Protein AF-A0A937WJ89-F1 (afdb_monomer_lite)

Structure (mmCIF, N/CA/C/O backbone):
data_AF-A0A937WJ89-F1
#
_entry.id   AF-A0A937WJ89-F1
#
loop_
_atom_site.group_PDB
_atom_site.id
_atom_site.type_symbol
_atom_site.label_atom_id
_atom_site.label_alt_id
_atom_site.label_comp_id
_atom_site.label_asym_id
_atom_site.label_entity_id
_atom_site.label_seq_id
_atom_site.pdbx_PDB_ins_code
_atom_site.Cartn_x
_atom_site.Cartn_y
_atom_site.Cartn_z
_atom_site.occupancy
_atom_site.B_iso_or_equiv
_atom_site.auth_seq_id
_atom_site.auth_comp_id
_atom_site.auth_asym_id
_atom_site.auth_atom_id
_atom_site.pdbx_PDB_model_num
ATOM 1 N N . MET A 1 1 ? 12.927 -25.939 -35.988 1.00 43.25 1 MET A N 1
ATOM 2 C CA . MET A 1 1 ? 12.601 -24.809 -35.090 1.00 43.25 1 MET A CA 1
ATOM 3 C C . MET A 1 1 ? 13.897 -24.326 -34.451 1.00 43.25 1 MET A C 1
ATOM 5 O O . MET A 1 1 ? 14.540 -25.149 -33.806 1.00 43.25 1 MET A O 1
ATOM 9 N N . PRO A 1 2 ? 14.346 -23.078 -34.669 1.00 45.53 2 PRO A N 1
ATOM 10 C CA . PRO A 1 2 ? 15.546 -22.575 -34.005 1.00 45.53 2 PRO A CA 1
ATOM 11 C C . PRO A 1 2 ? 15.297 -22.507 -32.491 1.00 45.53 2 PRO A C 1
ATOM 13 O O . PRO A 1 2 ? 14.240 -22.059 -32.043 1.00 45.53 2 PRO A O 1
ATOM 16 N N . LYS A 1 3 ? 16.240 -23.033 -31.702 1.00 53.00 3 LYS A N 1
ATOM 17 C CA . LYS A 1 3 ? 16.169 -23.036 -30.235 1.00 53.00 3 LYS A CA 1
ATOM 18 C C . LYS A 1 3 ? 16.185 -21.583 -29.753 1.00 53.00 3 LYS A C 1
ATOM 20 O O . LYS A 1 3 ? 17.098 -20.843 -30.107 1.00 53.00 3 LYS A O 1
ATOM 25 N N . ARG A 1 4 ? 15.177 -21.177 -28.973 1.00 54.41 4 ARG A N 1
ATOM 26 C CA . ARG A 1 4 ? 15.115 -19.840 -28.361 1.00 54.41 4 ARG A CA 1
ATOM 27 C C . ARG A 1 4 ? 16.373 -19.639 -27.510 1.00 54.41 4 ARG A C 1
ATOM 29 O O . ARG A 1 4 ? 16.583 -20.398 -26.567 1.00 54.41 4 ARG A O 1
ATOM 36 N N . LYS A 1 5 ? 17.216 -18.668 -27.866 1.00 60.50 5 LYS A N 1
ATOM 37 C CA . LYS A 1 5 ? 18.394 -18.294 -27.077 1.00 60.50 5 LYS A CA 1
ATOM 38 C C . LYS A 1 5 ? 17.918 -17.459 -25.890 1.00 60.50 5 LYS A C 1
ATOM 40 O O . LYS A 1 5 ? 17.412 -16.361 -26.073 1.00 60.50 5 LYS A O 1
ATOM 45 N N . THR A 1 6 ? 18.020 -18.005 -24.687 1.00 64.44 6 THR A N 1
ATOM 46 C CA . THR A 1 6 ? 17.817 -17.258 -23.441 1.00 64.44 6 THR A CA 1
ATOM 47 C C . THR A 1 6 ? 19.128 -16.598 -23.034 1.00 64.44 6 THR A C 1
ATOM 49 O O . THR A 1 6 ? 20.192 -17.181 -23.250 1.00 64.44 6 THR A O 1
ATOM 52 N N . LEU A 1 7 ? 19.062 -15.411 -22.432 1.00 70.94 7 LEU A N 1
ATOM 53 C CA . LEU A 1 7 ? 20.249 -14.756 -21.888 1.00 70.94 7 LEU A CA 1
ATOM 54 C C . LEU A 1 7 ? 20.899 -15.616 -20.788 1.00 70.94 7 LEU A C 1
ATOM 56 O O . LEU A 1 7 ? 20.176 -16.148 -19.938 1.00 70.94 7 LEU A O 1
ATOM 60 N N . PRO A 1 8 ? 22.236 -15.763 -20.788 1.00 71.31 8 PRO A N 1
ATOM 61 C CA . PRO A 1 8 ? 22.947 -16.378 -19.678 1.00 71.31 8 PRO A CA 1
ATOM 62 C C . PRO A 1 8 ? 22.843 -15.509 -18.417 1.00 71.31 8 PRO A C 1
ATOM 64 O O . PRO A 1 8 ? 22.685 -14.292 -18.494 1.00 71.31 8 PRO A O 1
ATOM 67 N N . GLN A 1 9 ? 22.950 -16.134 -17.244 1.00 76.19 9 GLN A N 1
ATOM 68 C CA . GLN A 1 9 ? 23.173 -15.392 -16.004 1.00 76.19 9 GLN A CA 1
ATOM 69 C C . GLN A 1 9 ? 24.648 -14.993 -15.921 1.00 76.19 9 GLN A C 1
ATOM 71 O O . GLN A 1 9 ? 25.526 -15.848 -16.045 1.00 76.19 9 GLN A O 1
ATOM 76 N N . PHE A 1 10 ? 24.905 -13.704 -15.715 1.00 81.19 10 PHE A N 1
ATOM 77 C CA . PHE A 1 10 ? 26.252 -13.159 -15.566 1.00 81.19 10 PHE A CA 1
ATOM 78 C C . PHE A 1 10 ? 26.568 -12.929 -14.093 1.00 81.19 10 PHE A C 1
ATOM 80 O O . PHE A 1 10 ? 25.721 -12.449 -13.340 1.00 81.19 10 PHE A O 1
ATOM 87 N N . ASN A 1 11 ? 27.799 -13.246 -13.697 1.00 76.75 11 ASN A N 1
ATOM 88 C CA . ASN A 1 11 ? 28.276 -13.046 -12.329 1.00 76.75 11 ASN A CA 1
ATOM 89 C C . ASN A 1 11 ? 28.937 -11.668 -12.132 1.00 76.75 11 ASN A C 1
ATOM 91 O O . ASN A 1 11 ? 29.166 -11.268 -10.992 1.00 76.75 11 ASN A O 1
ATOM 95 N N . SER A 1 12 ? 29.243 -10.939 -13.214 1.00 75.94 12 SER A N 1
ATOM 96 C CA . SER A 1 12 ? 29.758 -9.565 -13.172 1.00 75.94 12 SER A CA 1
ATOM 97 C C . SER A 1 12 ? 29.362 -8.757 -14.413 1.00 75.94 12 SER A C 1
ATOM 99 O O . SER A 1 12 ? 28.908 -9.309 -15.420 1.00 75.94 12 SER A O 1
ATOM 101 N N . TYR A 1 13 ? 29.547 -7.437 -14.334 1.00 77.31 13 TYR A N 1
ATOM 102 C CA . TYR A 1 13 ? 29.287 -6.526 -15.448 1.00 77.31 13 TYR A CA 1
ATOM 103 C C . TYR A 1 13 ? 30.291 -6.697 -16.597 1.00 77.31 13 TYR A C 1
ATOM 105 O O . TYR A 1 13 ? 29.874 -6.620 -17.751 1.00 77.31 13 TYR A O 1
ATOM 113 N N . GLU A 1 14 ? 31.572 -6.988 -16.323 1.00 78.38 14 GLU A N 1
ATOM 114 C CA . GLU A 1 14 ? 32.554 -7.252 -17.390 1.00 78.38 14 GLU A CA 1
ATOM 115 C C . GLU A 1 14 ? 32.176 -8.491 -18.207 1.00 78.38 14 GLU A C 1
ATOM 117 O O . GLU A 1 14 ? 32.200 -8.459 -19.435 1.00 78.38 14 GLU A O 1
ATOM 122 N N . GLN A 1 15 ? 31.733 -9.557 -17.535 1.00 76.06 15 GLN A N 1
ATOM 123 C CA . GLN A 1 15 ? 31.320 -10.792 -18.198 1.00 76.06 15 GLN A CA 1
ATOM 124 C C . GLN A 1 15 ? 30.105 -10.578 -19.115 1.00 76.06 15 GLN A C 1
ATOM 126 O O . GLN A 1 15 ? 29.999 -11.193 -20.177 1.00 76.06 15 GLN A O 1
ATOM 131 N N . ALA A 1 16 ? 29.179 -9.708 -18.705 1.00 77.69 16 ALA A N 1
ATOM 132 C CA . ALA A 1 16 ? 28.027 -9.349 -19.521 1.00 77.69 16 ALA A CA 1
ATOM 133 C C . ALA A 1 16 ? 28.449 -8.543 -20.761 1.00 77.69 16 ALA A C 1
ATOM 135 O O . ALA A 1 16 ? 27.936 -8.794 -21.850 1.00 77.69 16 ALA A O 1
ATOM 136 N N . ALA A 1 17 ? 29.399 -7.615 -20.611 1.00 77.19 17 ALA A N 1
ATOM 137 C CA . ALA A 1 17 ? 29.914 -6.802 -21.711 1.00 77.19 17 ALA A CA 1
ATOM 138 C C . ALA A 1 17 ? 30.640 -7.655 -22.765 1.00 77.19 17 ALA A C 1
ATOM 140 O O . ALA A 1 17 ? 30.298 -7.585 -23.943 1.00 77.19 17 ALA A O 1
ATOM 141 N N . GLU A 1 18 ? 31.545 -8.543 -22.345 1.00 82.19 18 GLU A N 1
ATOM 142 C CA . GLU A 1 18 ? 32.250 -9.463 -23.254 1.00 82.19 18 GLU A CA 1
ATOM 143 C C . GLU A 1 18 ? 31.285 -10.379 -24.027 1.00 82.19 18 GLU A C 1
ATOM 145 O O . GLU A 1 18 ? 31.491 -10.703 -25.203 1.00 82.19 18 GLU A O 1
ATOM 150 N N . TRP A 1 19 ? 30.195 -10.800 -23.379 1.00 82.44 19 TRP A N 1
ATOM 151 C CA . TRP A 1 19 ? 29.165 -11.598 -24.034 1.00 82.44 19 TRP A CA 1
ATOM 152 C C . TRP A 1 19 ? 28.389 -10.787 -25.078 1.00 82.44 19 TRP A C 1
ATOM 154 O O . TRP A 1 19 ? 28.146 -11.294 -26.171 1.00 82.44 19 TRP A O 1
ATOM 164 N N . LEU A 1 20 ? 28.043 -9.533 -24.775 1.00 79.62 20 LEU A N 1
ATOM 165 C CA . LEU A 1 20 ? 27.341 -8.632 -25.696 1.00 79.62 20 LEU A CA 1
ATOM 166 C C . LEU A 1 20 ? 28.194 -8.250 -26.913 1.00 79.62 20 LEU A C 1
ATOM 168 O O . LEU A 1 20 ? 27.656 -8.153 -28.013 1.00 79.62 20 LEU A O 1
ATOM 172 N N . ASP A 1 21 ? 29.509 -8.110 -26.743 1.00 80.94 21 ASP A N 1
ATOM 173 C CA . ASP A 1 21 ? 30.438 -7.837 -27.848 1.00 80.94 21 ASP A CA 1
ATOM 174 C C . ASP A 1 21 ? 30.567 -9.025 -28.814 1.00 80.94 21 ASP A C 1
ATOM 176 O O . ASP A 1 21 ? 30.829 -8.856 -30.006 1.00 80.94 21 ASP A O 1
ATOM 180 N N . SER A 1 22 ? 30.369 -10.245 -28.309 1.00 76.75 22 SER A N 1
ATOM 181 C CA . SER A 1 22 ? 30.531 -11.486 -29.075 1.00 76.75 22 SER A CA 1
ATOM 182 C C . SER A 1 22 ? 29.216 -12.094 -29.579 1.00 76.75 22 SER A C 1
ATOM 184 O O . SER A 1 22 ? 29.246 -12.971 -30.447 1.00 76.75 22 SER A O 1
ATOM 186 N N . HIS A 1 23 ? 28.060 -11.650 -29.075 1.00 73.81 23 HIS A N 1
ATOM 187 C CA . HIS A 1 23 ? 26.755 -12.238 -29.383 1.00 73.81 23 HIS A CA 1
ATOM 188 C C . HIS A 1 23 ? 25.752 -11.189 -29.872 1.00 73.81 23 HIS A C 1
ATOM 190 O O . HIS A 1 23 ? 25.476 -10.196 -29.210 1.00 73.81 23 HIS A O 1
ATOM 196 N N . SER A 1 24 ? 25.125 -11.457 -31.024 1.00 70.12 24 SER A N 1
ATOM 197 C CA . SER A 1 24 ? 24.043 -10.610 -31.533 1.00 70.12 24 SER A CA 1
ATOM 198 C C . SER A 1 24 ? 22.824 -10.666 -30.609 1.00 70.12 24 SER A C 1
ATOM 200 O O . SER A 1 24 ? 22.266 -11.736 -30.353 1.00 70.12 24 SER A O 1
ATOM 202 N N . THR A 1 25 ? 22.387 -9.495 -30.151 1.00 68.94 25 THR A N 1
ATOM 203 C CA . THR A 1 25 ? 21.188 -9.313 -29.326 1.00 68.94 25 THR A CA 1
ATOM 204 C C . THR A 1 25 ? 19.895 -9.253 -30.142 1.00 68.94 25 THR A C 1
ATOM 206 O O . THR A 1 25 ? 18.819 -9.204 -29.552 1.00 68.94 25 THR A O 1
ATOM 209 N N . ALA A 1 26 ? 19.968 -9.317 -31.478 1.00 67.19 26 ALA A N 1
ATOM 210 C CA . ALA A 1 26 ? 18.805 -9.227 -32.367 1.00 67.19 26 ALA A CA 1
ATOM 211 C C . ALA A 1 26 ? 17.757 -10.327 -32.097 1.00 67.19 26 ALA A C 1
ATOM 213 O O . ALA A 1 26 ? 16.558 -10.094 -32.209 1.00 67.19 26 ALA A O 1
ATOM 214 N N . ASP A 1 27 ? 18.192 -11.513 -31.655 1.00 61.47 27 ASP A N 1
ATOM 215 C CA . ASP A 1 27 ? 17.289 -12.614 -31.286 1.00 61.47 27 ASP A CA 1
ATOM 216 C C . ASP A 1 27 ? 16.653 -12.439 -29.885 1.00 61.47 27 ASP A C 1
ATOM 218 O O . ASP A 1 27 ? 15.760 -13.205 -29.508 1.00 61.47 27 ASP A O 1
ATOM 222 N N . LEU A 1 28 ? 17.108 -11.460 -29.089 1.00 62.78 28 LEU A N 1
ATOM 223 C CA . LEU A 1 28 ? 16.665 -11.231 -27.708 1.00 62.78 28 LEU A CA 1
ATOM 224 C C . LEU A 1 28 ? 15.493 -10.254 -27.588 1.00 62.78 28 LEU A C 1
ATOM 226 O O . LEU A 1 28 ? 14.910 -10.182 -26.506 1.00 62.78 28 LEU A O 1
ATOM 230 N N . GLU A 1 29 ? 15.104 -9.562 -28.666 1.00 58.44 29 GLU A N 1
ATOM 231 C CA . GLU A 1 29 ? 14.005 -8.576 -28.680 1.00 58.44 29 GLU A CA 1
ATOM 232 C C . GLU A 1 29 ? 12.667 -9.146 -28.173 1.00 58.44 29 GLU A C 1
ATOM 234 O O . GLU A 1 29 ? 11.840 -8.428 -27.616 1.00 58.44 29 GLU A O 1
ATOM 239 N N . ASN A 1 30 ? 12.470 -10.465 -28.285 1.00 57.88 30 ASN A N 1
ATOM 240 C CA . ASN A 1 30 ? 11.271 -11.157 -27.804 1.00 57.88 30 ASN A CA 1
ATOM 241 C C . ASN A 1 30 ? 11.361 -11.664 -26.351 1.00 57.88 30 ASN A C 1
ATOM 243 O O . ASN A 1 30 ? 10.432 -12.321 -25.866 1.00 57.88 30 ASN A O 1
ATOM 247 N N . THR A 1 31 ? 12.450 -11.380 -25.634 1.00 57.56 31 THR A N 1
ATOM 248 C CA . THR A 1 31 ? 12.592 -11.757 -24.223 1.00 57.56 31 THR A CA 1
ATOM 249 C C . THR A 1 31 ? 11.877 -10.722 -23.361 1.00 57.56 31 THR A C 1
ATOM 251 O O . THR A 1 31 ? 12.408 -9.656 -23.067 1.00 57.56 31 THR A O 1
ATOM 254 N N . LYS A 1 32 ? 10.637 -11.018 -22.957 1.00 53.28 32 LYS A N 1
ATOM 255 C CA . LYS A 1 32 ? 9.869 -10.155 -22.049 1.00 53.28 32 LYS A CA 1
ATOM 256 C C . LYS A 1 32 ? 10.514 -10.135 -20.664 1.00 53.28 32 LYS A C 1
ATOM 258 O O . LYS A 1 32 ? 10.320 -11.059 -19.874 1.00 53.28 32 LYS A O 1
ATOM 263 N N . PHE A 1 33 ? 11.230 -9.065 -20.352 1.00 53.97 33 PHE A N 1
ATOM 264 C CA . PHE A 1 33 ? 11.658 -8.779 -18.989 1.00 53.97 33 PHE A CA 1
ATOM 265 C C . PHE A 1 33 ? 10.493 -8.202 -18.192 1.00 53.97 33 PHE A C 1
ATOM 267 O O . PHE A 1 33 ? 9.899 -7.199 -18.582 1.00 53.97 33 PHE A O 1
ATOM 274 N N . HIS A 1 34 ? 10.166 -8.841 -17.072 1.00 45.94 34 HIS A N 1
ATOM 275 C CA . HIS A 1 34 ? 9.216 -8.303 -16.107 1.00 45.94 34 HIS A CA 1
ATOM 276 C C . HIS A 1 34 ? 10.010 -7.610 -15.007 1.00 45.94 34 HIS A C 1
ATOM 278 O O . HIS A 1 34 ? 10.619 -8.263 -14.163 1.00 45.94 34 HIS A O 1
ATOM 284 N N . PHE A 1 35 ? 10.016 -6.282 -15.033 1.00 43.72 35 PHE A N 1
ATOM 285 C CA . PHE A 1 35 ? 10.461 -5.493 -13.895 1.00 43.72 35 PHE A CA 1
ATOM 286 C C . PHE A 1 35 ? 9.239 -5.220 -13.023 1.00 43.72 35 PHE A C 1
ATOM 288 O O . PHE A 1 35 ? 8.357 -4.456 -13.414 1.00 43.72 35 PHE A O 1
ATOM 295 N N . GLU A 1 36 ? 9.173 -5.820 -11.835 1.00 47.94 36 GLU A N 1
ATOM 296 C CA . GLU A 1 36 ? 8.235 -5.367 -10.808 1.00 47.94 36 GLU A CA 1
ATOM 297 C C . GLU A 1 36 ? 8.742 -4.041 -10.236 1.00 47.94 36 GLU A C 1
ATOM 299 O O . GLU A 1 36 ? 9.421 -3.967 -9.209 1.00 47.94 36 GLU A O 1
ATOM 304 N N . VAL A 1 37 ? 8.429 -2.947 -10.928 1.00 54.44 37 VAL A N 1
ATOM 305 C CA . VAL A 1 37 ? 8.588 -1.618 -10.352 1.00 54.44 37 VAL A CA 1
ATOM 306 C C . VAL A 1 37 ? 7.442 -1.439 -9.367 1.00 54.44 37 VAL A C 1
ATOM 308 O O . VAL A 1 37 ? 6.350 -1.024 -9.737 1.00 54.44 37 VAL A O 1
ATOM 311 N N . ALA A 1 38 ? 7.671 -1.795 -8.102 1.00 60.31 38 ALA A N 1
ATOM 312 C CA . ALA A 1 38 ? 6.715 -1.502 -7.043 1.00 60.31 38 ALA A CA 1
ATOM 313 C C . ALA A 1 38 ? 6.485 0.018 -6.991 1.00 60.31 38 ALA A C 1
ATOM 315 O O . ALA A 1 38 ? 7.367 0.769 -6.558 1.00 60.31 38 ALA A O 1
ATOM 316 N N . SER A 1 39 ? 5.325 0.466 -7.474 1.00 72.44 39 SER A N 1
ATOM 317 C CA . SER A 1 39 ? 4.914 1.864 -7.397 1.00 72.44 39 SER A CA 1
ATOM 318 C C . SER A 1 39 ? 4.757 2.280 -5.931 1.00 72.44 39 SER A C 1
ATOM 320 O O . SER A 1 39 ? 4.278 1.470 -5.117 1.00 72.44 39 SER A O 1
ATOM 322 N N . PRO A 1 40 ? 5.143 3.521 -5.581 1.00 83.12 40 PRO A N 1
ATOM 323 C CA . PRO A 1 40 ? 4.911 4.043 -4.241 1.00 83.12 40 PRO A CA 1
ATOM 324 C C . PRO A 1 40 ? 3.416 3.991 -3.913 1.00 83.12 40 PRO A C 1
ATOM 326 O O . PRO A 1 40 ? 2.567 4.119 -4.798 1.00 83.12 40 PRO A O 1
ATOM 329 N N . LEU A 1 41 ? 3.095 3.746 -2.645 1.00 86.50 41 LEU A N 1
ATOM 330 C CA . LEU A 1 41 ? 1.728 3.880 -2.159 1.00 86.50 41 LEU A CA 1
ATOM 331 C C . LEU A 1 41 ? 1.383 5.367 -2.078 1.00 86.50 41 LEU A C 1
ATOM 333 O O . LEU A 1 41 ? 2.203 6.178 -1.651 1.00 86.50 41 LEU A O 1
ATOM 337 N N . VAL A 1 42 ? 0.164 5.706 -2.482 1.00 89.00 42 VAL A N 1
ATOM 338 C CA . VAL A 1 42 ? -0.374 7.064 -2.394 1.00 89.00 42 VAL A CA 1
ATOM 339 C C . VAL A 1 42 ? -1.641 6.995 -1.559 1.00 89.00 42 VAL A C 1
ATOM 341 O O . VAL A 1 42 ? -2.549 6.231 -1.882 1.00 89.00 42 VAL A O 1
ATOM 344 N N . MET A 1 43 ? -1.679 7.759 -0.473 1.00 88.00 43 MET A N 1
ATOM 345 C CA . MET A 1 43 ? -2.882 7.955 0.330 1.00 88.00 43 MET A CA 1
ATOM 346 C C . MET A 1 43 ? -3.565 9.224 -0.157 1.00 88.00 43 MET A C 1
ATOM 348 O O . MET A 1 43 ? -2.911 10.254 -0.281 1.00 88.00 43 MET A O 1
ATOM 352 N N . GLN A 1 44 ? -4.855 9.140 -0.457 1.00 89.94 44 GLN A N 1
ATOM 353 C CA . GLN A 1 44 ? -5.654 10.273 -0.914 1.00 89.94 44 GLN A CA 1
ATOM 354 C C . GLN A 1 44 ? -6.663 10.626 0.171 1.00 89.94 44 GLN A C 1
ATOM 356 O O . GLN A 1 44 ? -7.364 9.747 0.676 1.00 89.94 44 GLN A O 1
ATOM 361 N N . ILE A 1 45 ? -6.701 11.902 0.530 1.00 86.62 45 ILE A N 1
ATOM 362 C CA . ILE A 1 45 ? -7.685 12.488 1.428 1.00 86.62 45 ILE A CA 1
ATOM 363 C C . ILE A 1 45 ? -8.710 13.174 0.538 1.00 86.62 45 ILE A C 1
ATOM 365 O O . ILE A 1 45 ? -8.347 13.959 -0.339 1.00 86.62 45 ILE A O 1
ATOM 369 N N . PHE A 1 46 ? -9.973 12.817 0.739 1.00 89.69 46 PHE A N 1
ATOM 370 C CA . PHE A 1 46 ? -11.086 13.346 -0.031 1.00 89.69 46 PHE A CA 1
ATOM 371 C C . PHE A 1 46 ? -11.887 14.323 0.816 1.00 89.69 46 PHE A C 1
ATOM 373 O O . PHE A 1 46 ? -12.134 14.055 1.995 1.00 89.69 46 PHE A O 1
ATOM 380 N N . ASP A 1 47 ? -12.325 15.411 0.197 1.00 89.69 47 ASP A N 1
ATOM 381 C CA . ASP A 1 47 ? -13.232 16.360 0.821 1.00 89.69 47 ASP A CA 1
ATOM 382 C C . ASP A 1 47 ? -14.688 15.841 0.822 1.00 89.69 47 ASP A C 1
ATOM 384 O O . ASP A 1 47 ? -15.011 14.741 0.359 1.00 89.69 47 ASP A O 1
ATOM 388 N N . SER A 1 48 ? -15.611 16.663 1.329 1.00 88.81 48 SER A N 1
ATOM 389 C CA . SER A 1 48 ? -17.045 16.336 1.355 1.00 88.81 48 SER A CA 1
ATOM 390 C C . SER A 1 48 ? -17.693 16.161 -0.028 1.00 88.81 48 SER A C 1
ATOM 392 O O . SER A 1 48 ? -18.769 15.570 -0.122 1.00 88.81 48 SER A O 1
ATOM 394 N N . LEU A 1 49 ? -17.055 16.657 -1.092 1.00 92.56 49 LEU A N 1
ATOM 395 C CA . LEU A 1 49 ? -17.496 16.551 -2.483 1.00 92.56 49 LEU A CA 1
ATOM 396 C C . LEU A 1 49 ? -16.794 15.402 -3.227 1.00 92.56 49 LEU A C 1
ATOM 398 O O . LEU A 1 49 ? -17.035 15.208 -4.417 1.00 92.56 49 LEU A O 1
ATOM 402 N N . SER A 1 50 ? -16.007 14.583 -2.517 1.00 88.62 50 SER A N 1
ATOM 403 C CA . SER A 1 50 ? -15.181 13.506 -3.081 1.00 88.62 50 SER A CA 1
ATOM 404 C C . SER A 1 50 ? -14.080 13.995 -4.029 1.00 88.62 50 SER A C 1
ATOM 406 O O . SER A 1 50 ? -13.590 13.226 -4.859 1.00 88.62 50 SER A O 1
ATOM 408 N N . GLU A 1 51 ? -13.666 15.253 -3.902 1.00 89.38 51 GLU A N 1
ATOM 409 C CA . GLU A 1 51 ? -12.479 15.781 -4.564 1.00 89.38 51 GLU A CA 1
ATOM 410 C C . GLU A 1 51 ? -11.234 15.459 -3.736 1.00 89.38 51 GLU A C 1
ATOM 412 O O . GLU A 1 51 ? -11.294 15.360 -2.511 1.00 89.38 51 GLU A O 1
ATOM 417 N N . ILE A 1 52 ? -10.092 15.252 -4.400 1.00 88.25 52 ILE A N 1
ATOM 418 C CA . ILE A 1 52 ? -8.826 14.993 -3.705 1.00 88.25 52 ILE A CA 1
ATOM 419 C C . ILE A 1 52 ? -8.354 16.309 -3.088 1.00 88.25 52 ILE A C 1
ATOM 421 O O . ILE A 1 52 ? -7.871 17.189 -3.797 1.00 88.25 52 ILE A O 1
ATOM 425 N N . GLU A 1 53 ? -8.464 16.411 -1.770 1.00 91.19 53 GLU A N 1
ATOM 426 C CA . GLU A 1 53 ? -7.961 17.539 -0.991 1.00 91.19 53 GLU A CA 1
ATOM 427 C C . GLU A 1 53 ? -6.442 17.433 -0.817 1.00 91.19 53 GLU A C 1
ATOM 429 O O . GLU A 1 53 ? -5.711 18.408 -0.987 1.00 91.19 53 GLU A O 1
ATOM 434 N N . GLU A 1 54 ? -5.945 16.221 -0.550 1.00 89.62 54 GLU A N 1
ATOM 435 C CA . GLU A 1 54 ? -4.521 15.980 -0.332 1.00 89.62 54 GLU A CA 1
ATOM 436 C C . GLU A 1 54 ? -4.097 14.583 -0.801 1.00 89.62 54 GLU A C 1
ATOM 438 O O . GLU A 1 54 ? -4.850 13.609 -0.725 1.00 89.62 54 GLU A O 1
ATOM 443 N N . ALA A 1 55 ? -2.857 14.473 -1.284 1.00 89.88 55 ALA A N 1
ATOM 444 C CA . ALA A 1 55 ? -2.242 13.205 -1.651 1.00 89.88 55 ALA A CA 1
ATOM 445 C C . ALA A 1 55 ? -0.885 13.047 -0.957 1.00 89.88 55 ALA A C 1
ATOM 447 O O . ALA A 1 55 ? 0.074 13.758 -1.256 1.00 89.88 55 ALA A O 1
ATOM 448 N N . ILE A 1 56 ? -0.789 12.067 -0.062 1.00 88.88 56 ILE A N 1
ATOM 449 C CA . ILE A 1 56 ? 0.433 11.747 0.673 1.00 88.88 56 ILE A CA 1
ATOM 450 C C . ILE A 1 56 ? 1.125 10.582 -0.029 1.00 88.88 56 ILE A C 1
ATOM 452 O O . ILE A 1 56 ? 0.613 9.459 -0.076 1.00 88.88 56 ILE A O 1
ATOM 456 N N . VAL A 1 57 ? 2.310 10.847 -0.574 1.00 90.44 57 VAL A N 1
ATOM 457 C CA . VAL A 1 57 ? 3.138 9.829 -1.227 1.00 90.44 57 VAL A CA 1
ATOM 458 C C . VAL A 1 57 ? 4.038 9.168 -0.191 1.00 90.44 57 VAL A C 1
ATOM 460 O O . VAL A 1 57 ? 4.847 9.821 0.465 1.00 90.44 57 VA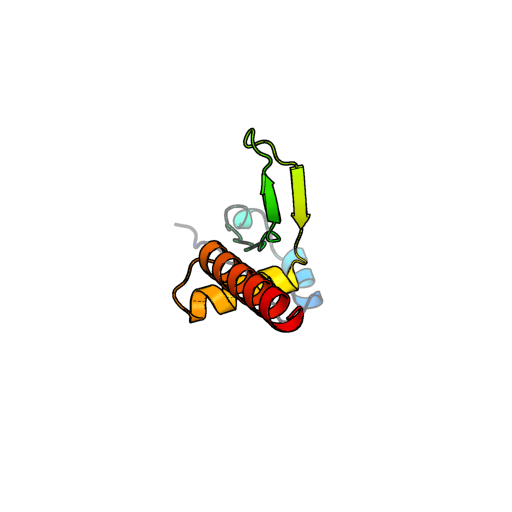L A O 1
ATOM 463 N N . VAL A 1 58 ? 3.920 7.851 -0.068 1.00 88.12 58 VAL A N 1
ATOM 464 C CA . VAL A 1 58 ? 4.748 7.050 0.829 1.00 88.12 58 VAL A CA 1
ATOM 465 C C . VAL A 1 58 ? 6.039 6.660 0.114 1.00 88.12 58 VAL A C 1
ATOM 467 O O . VAL A 1 58 ? 6.020 6.217 -1.037 1.00 88.12 58 VAL A O 1
ATOM 470 N N . GLU A 1 59 ? 7.175 6.773 0.805 1.00 90.19 59 GLU A N 1
ATOM 471 C CA . GLU A 1 59 ? 8.474 6.362 0.269 1.00 90.19 59 GLU A CA 1
ATOM 472 C C . GLU A 1 59 ? 8.418 4.921 -0.272 1.00 90.19 59 GLU A C 1
ATOM 474 O O . GLU A 1 59 ? 7.762 4.040 0.294 1.00 90.19 59 GLU A O 1
ATOM 479 N N . LYS A 1 60 ? 9.124 4.649 -1.374 1.00 85.44 60 LYS A N 1
ATOM 480 C CA . LYS A 1 60 ? 9.093 3.351 -2.061 1.00 85.44 60 LYS A CA 1
ATOM 481 C C . LYS A 1 60 ? 9.452 2.178 -1.143 1.00 85.44 60 LYS A C 1
ATOM 483 O O . LYS A 1 60 ? 8.775 1.151 -1.179 1.00 85.44 60 LYS A O 1
ATOM 488 N N . LYS A 1 61 ? 10.492 2.320 -0.315 1.00 86.44 61 LYS A N 1
ATOM 489 C CA . LYS A 1 61 ? 10.929 1.255 0.600 1.00 86.44 61 LYS A CA 1
ATOM 490 C C . LYS A 1 61 ? 9.858 0.951 1.647 1.00 86.44 61 LYS A C 1
ATOM 492 O O . LYS A 1 61 ? 9.509 -0.210 1.851 1.00 86.44 61 LYS A O 1
ATOM 497 N N . LEU A 1 62 ? 9.282 1.993 2.241 1.00 88.88 62 LEU A N 1
ATOM 498 C CA . LEU A 1 62 ? 8.204 1.849 3.214 1.00 88.88 62 LEU A CA 1
ATOM 499 C C . LEU A 1 62 ? 6.946 1.257 2.562 1.00 88.88 62 LEU A C 1
ATOM 501 O O . LEU A 1 62 ? 6.322 0.356 3.109 1.00 88.88 62 LEU A O 1
ATOM 505 N N . SER A 1 63 ? 6.635 1.669 1.333 1.00 89.94 63 SER A N 1
ATOM 506 C CA . SER A 1 63 ? 5.532 1.117 0.541 1.00 89.94 63 SER A CA 1
ATOM 507 C C . SER A 1 63 ? 5.654 -0.394 0.335 1.00 89.94 63 SER A C 1
ATOM 509 O O . SER A 1 63 ? 4.662 -1.117 0.424 1.00 89.94 63 SER A O 1
ATOM 511 N N . GLN A 1 64 ? 6.867 -0.887 0.075 1.00 89.62 64 GLN A N 1
ATOM 512 C CA . GLN A 1 64 ? 7.129 -2.322 -0.044 1.00 89.62 64 GLN A CA 1
ATOM 513 C C . GLN A 1 64 ? 6.930 -3.044 1.291 1.00 89.62 64 GLN A C 1
ATOM 515 O O . GLN A 1 64 ? 6.282 -4.088 1.321 1.00 89.62 64 GLN A O 1
ATOM 520 N N . GLN A 1 65 ? 7.417 -2.470 2.392 1.00 90.69 65 GLN A N 1
ATOM 521 C CA . GLN A 1 65 ? 7.242 -3.042 3.729 1.00 90.69 65 GLN A CA 1
ATOM 522 C C . GLN A 1 65 ? 5.762 -3.125 4.125 1.00 90.69 65 GLN A C 1
ATOM 524 O O . GLN A 1 65 ? 5.312 -4.173 4.577 1.00 90.69 65 GLN A O 1
ATOM 529 N N . ILE A 1 66 ? 4.976 -2.072 3.882 1.00 90.38 66 ILE A N 1
ATOM 530 C CA . ILE A 1 66 ? 3.533 -2.067 4.167 1.00 90.38 66 ILE A CA 1
ATOM 531 C C . ILE A 1 66 ? 2.821 -3.160 3.354 1.00 90.38 66 ILE A C 1
ATOM 533 O O . ILE A 1 66 ? 1.994 -3.893 3.896 1.00 90.38 66 ILE A O 1
ATOM 537 N N . ARG A 1 67 ? 3.159 -3.326 2.066 1.00 90.88 67 ARG A N 1
ATOM 538 C CA . ARG A 1 67 ? 2.593 -4.400 1.226 1.00 90.88 67 ARG A CA 1
ATOM 539 C C . ARG A 1 67 ? 2.948 -5.792 1.755 1.00 90.88 67 ARG A C 1
ATOM 541 O O . ARG A 1 67 ? 2.073 -6.650 1.802 1.00 90.88 67 ARG A O 1
ATOM 548 N N . GLN A 1 68 ? 4.194 -5.999 2.183 1.00 91.81 68 GLN A N 1
ATOM 549 C CA . GLN A 1 68 ? 4.636 -7.267 2.772 1.00 91.81 68 GLN A CA 1
ATOM 550 C C . GLN A 1 68 ? 3.882 -7.585 4.065 1.00 91.81 68 GLN A C 1
ATOM 552 O O . GLN A 1 68 ? 3.393 -8.701 4.220 1.00 91.81 68 GLN A O 1
ATOM 557 N N . ILE A 1 69 ? 3.729 -6.604 4.958 1.00 93.38 69 ILE A N 1
ATOM 558 C CA . ILE A 1 69 ? 2.974 -6.769 6.207 1.00 93.38 69 ILE A CA 1
ATOM 559 C C . ILE A 1 69 ? 1.512 -7.109 5.899 1.00 93.38 69 ILE A C 1
ATOM 561 O O . ILE A 1 69 ? 0.962 -8.040 6.483 1.00 93.38 69 ILE A O 1
ATOM 565 N N . ALA A 1 70 ? 0.890 -6.404 4.949 1.00 92.56 70 ALA A N 1
ATOM 566 C CA . ALA A 1 70 ? -0.494 -6.665 4.558 1.00 92.56 70 ALA A CA 1
ATOM 567 C C . ALA A 1 70 ? -0.660 -8.102 4.042 1.00 92.56 70 ALA A C 1
ATOM 569 O O . ALA A 1 70 ? -1.541 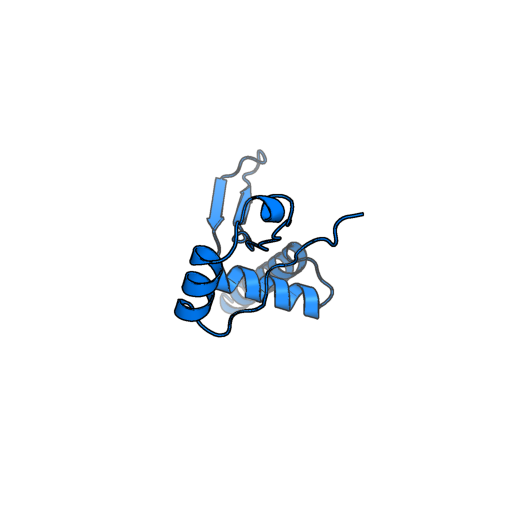-8.827 4.499 1.00 92.56 70 ALA A O 1
ATOM 570 N N . GLN A 1 71 ? 0.250 -8.547 3.171 1.00 92.75 71 GLN A N 1
ATOM 571 C CA . GLN A 1 71 ? 0.252 -9.904 2.631 1.00 92.75 71 GLN A CA 1
ATOM 572 C C . GLN A 1 71 ? 0.441 -10.968 3.723 1.00 92.75 71 GLN A C 1
ATOM 574 O O . GLN A 1 71 ? -0.266 -11.973 3.717 1.00 92.75 71 GLN A O 1
ATOM 579 N N . GLN A 1 72 ? 1.346 -10.744 4.680 1.00 94.69 72 GLN A N 1
ATOM 580 C CA . GLN A 1 72 ? 1.563 -11.648 5.818 1.00 94.69 72 GLN A CA 1
ATOM 581 C C . GLN A 1 72 ? 0.324 -11.781 6.710 1.00 94.69 72 GLN A C 1
ATOM 583 O O . GLN A 1 72 ? 0.092 -12.841 7.284 1.00 94.69 72 GLN A O 1
ATOM 588 N N . GLN A 1 73 ? -0.480 -10.722 6.809 1.00 92.69 73 GLN A N 1
ATOM 589 C CA . GLN A 1 73 ? -1.721 -10.709 7.585 1.00 92.69 73 GLN A CA 1
ATOM 590 C C . GLN A 1 73 ? -2.945 -11.180 6.782 1.00 92.69 73 GLN A C 1
ATOM 592 O O . GLN A 1 73 ? -4.048 -11.205 7.320 1.00 92.69 73 GLN A O 1
ATOM 597 N N . GLY A 1 74 ? -2.780 -11.539 5.502 1.00 94.00 74 GLY A N 1
ATOM 598 C CA . GLY A 1 74 ? -3.898 -11.893 4.622 1.00 94.00 74 GLY A CA 1
ATOM 599 C C . GLY A 1 74 ? -4.838 -10.718 4.325 1.00 94.00 74 GLY A C 1
ATOM 600 O O . GLY A 1 74 ? -6.002 -10.928 3.994 1.00 94.00 74 GLY A O 1
ATOM 601 N N . LEU A 1 75 ? -4.348 -9.483 4.460 1.00 92.94 75 LEU A N 1
ATOM 602 C CA . LEU A 1 75 ? -5.100 -8.250 4.254 1.00 92.94 75 LEU A CA 1
ATOM 603 C C . LEU A 1 75 ? -4.686 -7.562 2.955 1.00 92.94 75 LEU A C 1
ATOM 605 O O . LEU A 1 75 ? -3.561 -7.692 2.468 1.00 92.94 75 LEU A O 1
ATOM 609 N N . THR A 1 76 ? -5.588 -6.745 2.415 1.00 93.19 76 THR A N 1
ATOM 610 C CA . THR A 1 76 ? -5.204 -5.775 1.390 1.00 93.19 76 THR A CA 1
ATOM 611 C C . THR A 1 76 ? -4.394 -4.647 2.030 1.00 93.19 76 THR A C 1
ATOM 613 O O . THR A 1 76 ? -4.572 -4.312 3.203 1.00 93.19 76 THR A O 1
ATOM 616 N N . THR A 1 77 ? -3.512 -4.016 1.253 1.00 90.25 77 THR A N 1
ATOM 617 C CA . THR A 1 77 ? -2.727 -2.868 1.731 1.00 90.25 77 THR A CA 1
ATOM 618 C C . THR A 1 77 ? -3.623 -1.735 2.236 1.00 90.25 77 THR A C 1
ATOM 620 O O . THR A 1 77 ? -3.327 -1.140 3.266 1.00 90.25 77 THR A O 1
ATOM 623 N N . GLN A 1 78 ? -4.751 -1.486 1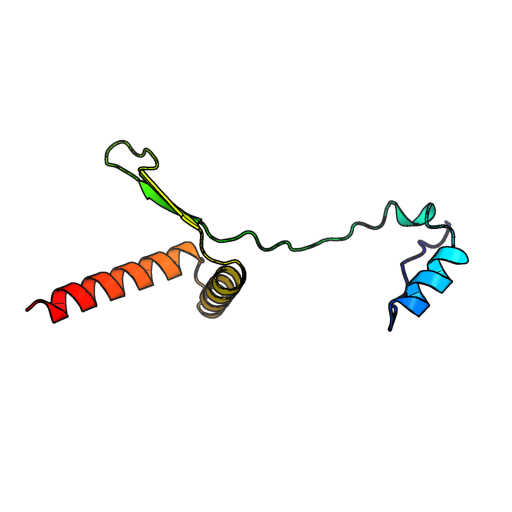.563 1.00 90.12 78 GLN A N 1
ATOM 624 C CA . GLN A 1 78 ? -5.743 -0.500 1.993 1.00 90.12 78 GLN A CA 1
ATOM 625 C C . GLN A 1 78 ? -6.351 -0.852 3.358 1.00 90.12 78 GLN A C 1
ATOM 627 O O . GLN A 1 78 ? -6.432 0.016 4.221 1.00 90.12 78 GLN A O 1
ATOM 632 N N . ALA A 1 79 ? -6.741 -2.113 3.574 1.00 92.12 79 ALA A N 1
ATOM 633 C CA . ALA A 1 79 ? -7.326 -2.550 4.841 1.00 92.12 79 ALA A CA 1
ATOM 634 C C . ALA A 1 79 ? -6.335 -2.417 6.007 1.00 92.12 79 ALA A C 1
ATOM 636 O O . ALA A 1 79 ? -6.714 -1.967 7.086 1.00 92.12 79 ALA A O 1
ATOM 637 N N . LEU A 1 80 ? -5.061 -2.755 5.778 1.00 93.88 80 LEU A N 1
ATOM 638 C CA . LEU A 1 80 ? -4.007 -2.582 6.778 1.00 93.88 80 LEU A CA 1
ATOM 639 C C . LEU A 1 80 ? -3.832 -1.105 7.163 1.00 93.88 80 LEU A C 1
ATOM 641 O O . LEU A 1 80 ? -3.809 -0.782 8.347 1.00 93.88 80 LEU A O 1
ATOM 645 N N . VAL A 1 81 ? -3.722 -0.215 6.170 1.00 91.75 81 VAL A N 1
ATOM 646 C CA . VAL A 1 81 ? -3.544 1.229 6.403 1.00 91.75 81 VAL A CA 1
ATOM 647 C C . VAL A 1 81 ? -4.755 1.820 7.122 1.00 91.75 81 VAL A C 1
ATOM 649 O O . VAL A 1 81 ? -4.585 2.586 8.066 1.00 91.75 81 VAL A O 1
ATOM 652 N N . TYR A 1 82 ? -5.968 1.426 6.729 1.00 91.56 82 TYR A N 1
ATOM 653 C CA . TYR A 1 82 ? -7.198 1.869 7.383 1.00 91.56 82 TYR A CA 1
ATOM 654 C C . TYR A 1 82 ? -7.238 1.465 8.860 1.00 91.56 82 TYR A C 1
ATOM 656 O O . TYR A 1 82 ? -7.476 2.307 9.722 1.00 91.56 82 TYR A O 1
ATOM 664 N N . LYS A 1 83 ? -6.932 0.198 9.160 1.00 92.50 83 LYS A N 1
ATOM 665 C CA . LYS A 1 83 ? -6.876 -0.306 10.535 1.00 92.50 83 LYS A CA 1
ATOM 666 C C . LYS A 1 83 ? -5.845 0.452 11.377 1.00 92.50 83 LYS A C 1
ATOM 668 O O . LYS A 1 83 ? -6.164 0.905 12.468 1.00 92.50 83 LYS A O 1
ATOM 673 N N . TRP A 1 84 ? -4.632 0.633 10.853 1.00 92.50 84 TRP A N 1
ATOM 674 C CA . TRP A 1 84 ? -3.583 1.395 11.536 1.00 92.50 84 TRP A CA 1
ATOM 675 C C . TRP A 1 84 ? -4.014 2.840 11.821 1.00 92.50 84 TRP A C 1
ATOM 677 O O . TRP A 1 84 ? -3.763 3.361 12.906 1.00 92.50 84 TRP A O 1
ATOM 687 N N . PHE A 1 85 ? -4.691 3.485 10.868 1.00 90.81 85 PHE A N 1
ATOM 688 C CA . PHE A 1 85 ? -5.183 4.847 11.049 1.00 90.81 85 PHE A CA 1
ATOM 689 C C . PHE A 1 85 ? -6.219 4.929 12.178 1.00 90.81 85 PHE A C 1
ATOM 691 O O . PHE A 1 85 ? -6.131 5.819 13.020 1.00 90.81 85 PHE A O 1
ATOM 698 N N . GLN A 1 86 ? -7.152 3.971 12.247 1.00 92.44 86 GLN A N 1
ATOM 699 C CA . GLN A 1 86 ? -8.121 3.880 13.346 1.00 92.44 86 GLN A CA 1
ATOM 700 C C . GLN A 1 86 ? -7.431 3.726 14.706 1.00 92.44 86 GLN A C 1
ATOM 702 O O . GLN A 1 86 ? -7.719 4.495 15.620 1.00 92.44 86 GLN A O 1
ATOM 707 N N . GLU A 1 87 ? -6.471 2.801 14.815 1.00 94.00 87 GLU A N 1
ATOM 708 C CA . GLU A 1 87 ? -5.702 2.577 16.047 1.00 94.00 87 GLU A CA 1
ATOM 709 C C . GLU A 1 87 ? -4.996 3.863 16.509 1.00 94.00 87 GLU A C 1
ATOM 711 O O . GLU A 1 87 ? -5.052 4.226 17.683 1.00 94.00 87 GLU A O 1
ATOM 716 N N . LYS A 1 88 ? -4.384 4.614 15.584 1.00 92.44 88 LYS A N 1
ATOM 717 C CA . LYS A 1 88 ? -3.679 5.862 15.919 1.00 92.44 88 LYS A CA 1
ATOM 718 C C . LYS A 1 88 ? -4.605 6.998 16.334 1.00 92.44 88 LYS A C 1
ATOM 720 O O . LYS A 1 88 ? -4.251 7.777 17.224 1.00 92.44 88 LYS A O 1
ATOM 725 N N . VAL A 1 89 ? -5.783 7.095 15.722 1.00 91.62 89 VAL A N 1
ATOM 726 C CA . VAL A 1 89 ? -6.811 8.054 16.145 1.00 91.62 89 VAL A CA 1
ATOM 727 C C . VAL A 1 89 ? -7.299 7.715 17.554 1.00 91.62 89 VAL A C 1
ATOM 729 O O . VAL A 1 89 ? -7.364 8.603 18.403 1.00 91.62 89 VAL A O 1
ATOM 732 N N . GLU A 1 90 ? -7.572 6.442 17.843 1.00 93.25 90 GLU A N 1
ATOM 733 C CA . GLU A 1 90 ? -8.004 5.999 19.173 1.00 93.25 90 GLU A CA 1
ATOM 734 C C . GLU A 1 90 ? -6.946 6.262 20.253 1.00 93.25 90 GLU A C 1
ATOM 736 O O . GLU A 1 90 ? -7.271 6.832 21.297 1.00 93.25 90 GLU A O 1
ATOM 741 N N . GLU A 1 91 ? -5.677 5.928 19.997 1.00 93.88 91 GLU A N 1
ATOM 742 C CA . GLU A 1 91 ? -4.555 6.220 20.903 1.00 93.88 91 GLU A CA 1
ATOM 743 C C . GLU A 1 91 ? -4.436 7.725 21.206 1.00 93.88 91 GLU A C 1
ATOM 745 O O . GLU A 1 91 ? -4.229 8.129 22.356 1.00 93.88 91 GLU A O 1
ATOM 750 N N . SER A 1 92 ? -4.603 8.571 20.185 1.00 91.62 92 SER A N 1
ATOM 751 C CA . SER A 1 92 ? -4.506 10.031 20.324 1.00 91.62 92 SER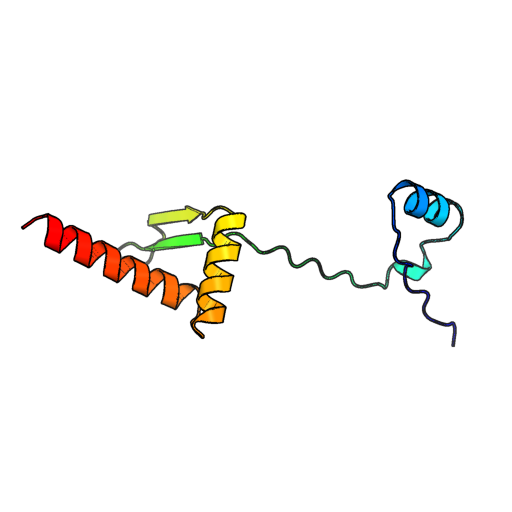 A CA 1
ATOM 752 C C . SER A 1 92 ? -5.657 10.607 21.154 1.00 91.62 92 SER A C 1
ATOM 754 O O . SER A 1 92 ? -5.457 11.510 21.971 1.00 91.62 92 SER A O 1
ATOM 756 N N . LEU A 1 93 ? -6.863 10.057 20.985 1.00 89.38 93 LEU A N 1
ATOM 757 C CA . LEU A 1 93 ? -8.049 10.436 21.755 1.00 89.38 93 LEU A CA 1
ATOM 758 C C . LEU A 1 93 ? -7.958 9.989 23.218 1.00 89.38 93 LEU A C 1
ATOM 760 O O . LEU A 1 93 ? -8.404 10.714 24.105 1.00 89.38 93 LEU A O 1
ATOM 764 N N . GLN A 1 94 ? -7.378 8.815 23.482 1.0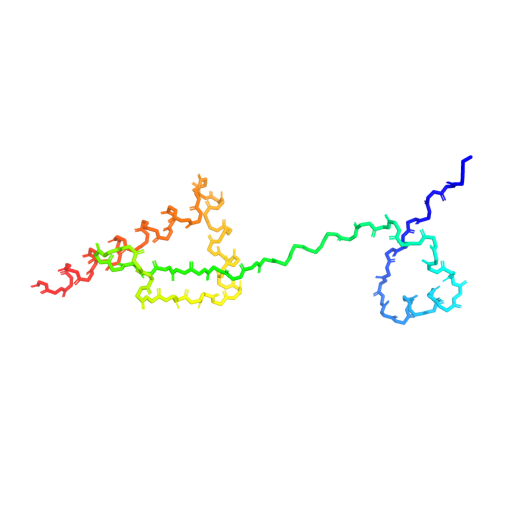0 83.00 94 GLN A N 1
ATOM 765 C CA . GLN A 1 94 ? -7.157 8.321 24.844 1.00 83.00 94 GLN A CA 1
ATOM 766 C C . GLN A 1 94 ? -6.056 9.095 25.576 1.00 83.00 94 GLN A C 1
ATOM 768 O O . GLN A 1 94 ? -6.184 9.325 26.772 1.00 83.00 94 GLN A O 1
ATOM 773 N N . SER A 1 95 ? -5.019 9.544 24.864 1.00 73.62 95 SER A N 1
ATOM 774 C CA . SER A 1 95 ? -3.918 10.333 25.442 1.00 73.62 95 SER A CA 1
ATOM 775 C C . SER A 1 95 ? -4.289 11.796 25.731 1.00 73.62 95 SER A C 1
ATOM 777 O O . SER A 1 95 ? -3.540 12.491 26.411 1.00 73.62 95 SER A O 1
ATOM 779 N N . SER A 1 96 ? -5.420 12.277 25.202 1.00 65.50 96 SER A N 1
ATOM 780 C CA . SER A 1 96 ? -5.919 13.650 25.395 1.00 65.50 96 SER A CA 1
ATOM 781 C C . SER A 1 96 ? -6.967 13.774 26.517 1.00 65.50 96 SER A C 1
ATOM 783 O O . SER A 1 96 ? -7.556 14.844 26.680 1.00 65.50 96 SER A O 1
ATOM 785 N N . LYS A 1 97 ? -7.231 12.692 27.262 1.00 53.22 97 LYS A N 1
ATOM 786 C CA . LYS A 1 97 ? -8.072 12.667 28.471 1.00 53.22 97 LYS A CA 1
ATOM 787 C C . LYS A 1 97 ? -7.208 12.588 29.721 1.00 53.22 97 LYS A C 1
ATOM 789 O O . LYS A 1 97 ? -7.621 13.211 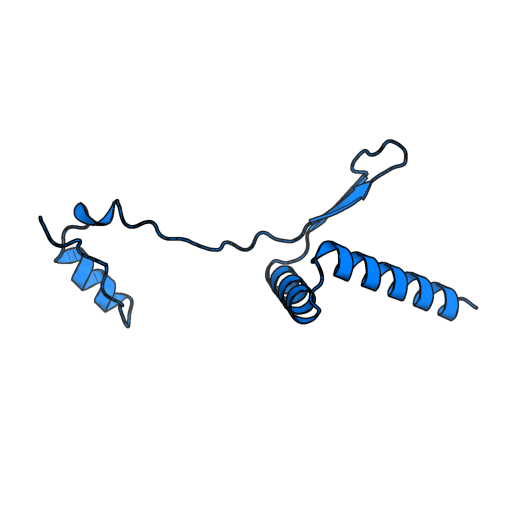30.722 1.00 53.22 97 LYS A O 1
#

Secondary structure (DSSP, 8-state):
-PPP-PPPPPSSHHHHHHHHHHS-GGGGTT--------PPPEEEEE-TTS-EEEEEEPPHHHHHHHHHHHHHTT--HHHHHHHHHHHHHHHHHHHT-

Radius of gyration: 23.36 Å; chains: 1; bounding box: 50×42×64 Å

pLDDT: mean 79.8, std 14.6, range [43.25, 94.69]

Sequence (97 aa):
MPKRKTLPQFNSYEQAAEWLDSHSTADLENTKFHFEVASPLVMQIFDSLSEIEEAIVVEKKLSQQIRQIAQQQGLTTQALVYKWFQEKVEESLQSSK

Foldseek 3Di:
DPDQDDDDDDPDPVRVVVCPVVDDCPSVPPPDDDDPPQAWDWDFDADPVRDGPDIDTHDSVVRVVLCVVCVVVVHHSVVSVVVVVVVVVVVVVVVVD